Protein AF-Q32H76-F1 (afdb_mon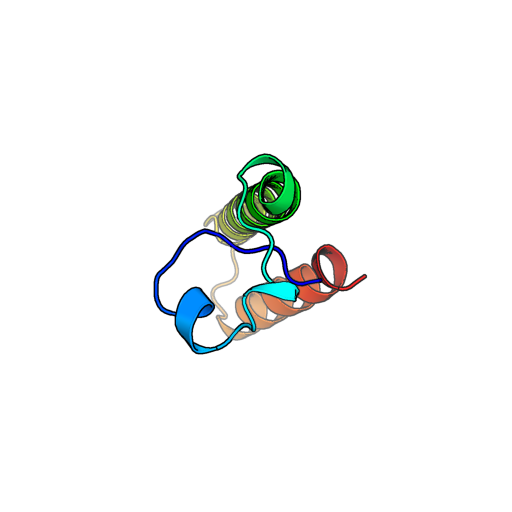omer_lite)

pLDDT: mean 88.33, std 6.06, range [70.38, 96.62]

Structure (mmCIF, N/CA/C/O backbone):
data_AF-Q32H76-F1
#
_entry.id   AF-Q32H76-F1
#
loop_
_atom_site.group_PDB
_atom_site.id
_atom_site.type_symbol
_atom_site.label_atom_id
_atom_site.label_alt_id
_atom_site.label_comp_id
_atom_site.label_asym_id
_atom_site.label_entity_id
_atom_site.label_seq_id
_atom_site.pdbx_PDB_ins_code
_atom_site.Cartn_x
_atom_site.Cartn_y
_atom_site.Cartn_z
_atom_site.occupancy
_atom_site.B_iso_or_equiv
_atom_site.auth_seq_id
_atom_site.auth_comp_id
_atom_site.auth_asym_id
_atom_site.auth_atom_id
_atom_site.pdbx_PDB_model_num
ATOM 1 N N . MET A 1 1 ? -15.542 -7.621 13.567 1.00 75.44 1 MET A N 1
ATOM 2 C CA . MET A 1 1 ? -15.349 -6.343 14.275 1.00 75.44 1 MET A CA 1
ATOM 3 C C . MET A 1 1 ? -14.550 -5.440 13.360 1.00 75.44 1 MET A C 1
ATOM 5 O O . MET A 1 1 ? -13.463 -5.842 12.964 1.00 75.44 1 MET A O 1
ATOM 9 N N . ILE A 1 2 ? -15.125 -4.321 12.927 1.00 80.81 2 ILE A N 1
ATOM 10 C CA . ILE A 1 2 ? -14.500 -3.392 11.981 1.00 80.81 2 ILE A CA 1
ATOM 11 C C . ILE A 1 2 ? -14.083 -2.158 12.767 1.00 80.81 2 ILE A C 1
ATOM 13 O O . ILE A 1 2 ? -14.906 -1.527 13.429 1.00 80.81 2 ILE A O 1
ATOM 17 N N . THR A 1 3 ? -12.794 -1.845 12.711 1.00 82.88 3 THR A N 1
ATOM 18 C CA . THR A 1 3 ? -12.222 -0.678 13.373 1.00 82.88 3 THR A CA 1
ATOM 19 C C . THR A 1 3 ? -11.916 0.371 12.323 1.00 82.88 3 THR A C 1
ATOM 21 O O . THR A 1 3 ? -11.065 0.142 11.461 1.00 82.88 3 THR A O 1
ATOM 24 N N . SER A 1 4 ? -12.602 1.502 12.378 1.00 83.19 4 SER A N 1
ATOM 25 C CA . SER A 1 4 ? -12.364 2.619 11.465 1.00 83.19 4 SER A CA 1
ATOM 26 C C . SER A 1 4 ? -12.304 3.926 12.240 1.00 83.19 4 SER A C 1
ATOM 28 O O . SER A 1 4 ? -12.546 3.969 13.451 1.00 83.19 4 SER A O 1
ATOM 30 N N . ASP A 1 5 ? -11.963 4.999 11.535 1.00 81.19 5 ASP A N 1
ATOM 31 C CA . ASP A 1 5 ? -12.236 6.328 12.056 1.00 81.19 5 ASP A CA 1
ATOM 32 C C . ASP A 1 5 ? -13.757 6.561 12.136 1.00 81.19 5 ASP A C 1
ATOM 34 O O . ASP A 1 5 ? -14.570 5.792 11.612 1.00 81.19 5 ASP A O 1
ATOM 38 N N . ASP A 1 6 ? -14.141 7.617 12.843 1.00 81.12 6 ASP A N 1
ATOM 39 C CA . ASP A 1 6 ? -15.537 8.019 13.014 1.00 81.12 6 ASP A CA 1
ATOM 40 C C . ASP A 1 6 ? -16.030 8.854 11.816 1.00 81.12 6 ASP A C 1
ATOM 42 O O . ASP A 1 6 ? -16.737 9.852 11.964 1.00 81.12 6 ASP A O 1
ATOM 46 N N . TRP A 1 7 ? -15.595 8.508 10.596 1.00 83.12 7 TRP A N 1
ATOM 47 C CA . TRP A 1 7 ? -16.080 9.182 9.398 1.00 83.12 7 TRP A CA 1
ATOM 48 C C . TRP A 1 7 ? -17.517 8.749 9.095 1.00 83.12 7 TRP A C 1
ATOM 50 O O . TRP A 1 7 ? -17.851 7.563 9.080 1.00 83.12 7 TRP A O 1
ATOM 60 N N . GLY A 1 8 ? -18.384 9.728 8.819 1.00 82.50 8 GLY A N 1
ATOM 61 C CA . GLY A 1 8 ? -19.829 9.520 8.686 1.00 82.50 8 GLY A CA 1
ATOM 62 C C . GLY A 1 8 ? -20.268 8.561 7.571 1.00 82.50 8 GLY A C 1
ATOM 63 O O . GLY A 1 8 ? -21.422 8.139 7.571 1.00 82.50 8 GLY A O 1
ATOM 64 N N . SER A 1 9 ? -19.386 8.197 6.637 1.00 85.44 9 SER A N 1
ATOM 65 C CA . SER A 1 9 ? -19.633 7.131 5.658 1.00 85.44 9 SER A CA 1
ATOM 66 C C . SER A 1 9 ? -19.637 5.746 6.315 1.00 85.44 9 SER A C 1
ATOM 68 O O . SER A 1 9 ? -20.547 4.958 6.064 1.00 85.44 9 SER A O 1
ATOM 70 N N . TYR A 1 10 ? -18.700 5.462 7.225 1.00 83.62 10 TYR A N 1
ATOM 71 C CA . TYR A 1 10 ? -18.632 4.174 7.921 1.00 83.62 10 TYR A CA 1
ATOM 72 C C . TYR A 1 10 ? -19.824 3.956 8.847 1.00 83.62 10 TYR A C 1
ATOM 74 O O . TYR A 1 10 ? -20.336 2.846 8.916 1.00 83.62 10 TYR A O 1
ATOM 82 N N . GLY A 1 11 ? -20.334 5.018 9.476 1.00 80.00 11 GLY A N 1
ATOM 83 C CA . GLY A 1 11 ? -21.542 4.934 10.302 1.00 80.00 11 GLY A CA 1
ATOM 84 C C . GLY A 1 11 ? -22.820 4.571 9.529 1.00 80.00 11 GLY A C 1
ATOM 85 O O . GLY A 1 11 ? -23.816 4.217 10.158 1.00 80.00 11 GLY A O 1
ATOM 86 N N . ARG A 1 12 ? -22.815 4.662 8.189 1.00 85.12 12 ARG A N 1
ATOM 87 C CA . ARG A 1 12 ? -23.932 4.229 7.327 1.00 85.12 12 ARG A CA 1
ATOM 88 C C . ARG A 1 12 ? -23.792 2.780 6.872 1.00 85.12 12 ARG A C 1
ATOM 90 O O . ARG A 1 12 ? -24.792 2.078 6.800 1.00 85.12 12 ARG A O 1
ATOM 97 N N . GLU A 1 13 ? -22.567 2.352 6.578 1.00 85.88 13 GLU A N 1
ATOM 98 C CA . GLU A 1 13 ? -22.286 1.038 5.983 1.00 85.88 13 GLU A CA 1
ATOM 99 C C . GLU A 1 13 ? -21.982 -0.047 7.026 1.00 85.88 13 GLU A C 1
ATOM 101 O O . GLU A 1 13 ? -22.212 -1.234 6.790 1.00 85.88 13 GLU A O 1
ATOM 106 N N . VAL A 1 14 ? -21.446 0.332 8.191 1.00 85.06 14 VAL A N 1
ATOM 107 C CA . VAL A 1 14 ? -21.026 -0.610 9.231 1.00 85.06 14 VAL A CA 1
ATOM 108 C C . VAL A 1 14 ? -22.096 -0.681 10.325 1.00 85.06 14 VAL A C 1
ATOM 110 O O . VAL A 1 14 ? -22.410 0.338 10.941 1.00 85.06 14 VAL A O 1
ATOM 113 N N . PRO A 1 15 ? -22.639 -1.876 10.629 1.00 84.56 15 PRO A N 1
ATOM 114 C CA . PRO A 1 15 ? -23.551 -2.056 11.754 1.00 84.56 15 PRO A CA 1
ATOM 115 C C . PRO A 1 15 ? -22.915 -1.573 13.065 1.00 84.56 15 PRO A C 1
ATOM 117 O O . PRO A 1 15 ? -21.782 -1.951 13.376 1.00 84.56 15 PRO A O 1
ATOM 120 N N . LYS A 1 16 ? -23.637 -0.744 13.836 1.00 82.50 16 LYS A N 1
ATOM 121 C CA . LYS A 1 16 ? -23.126 -0.091 15.061 1.00 82.50 16 LYS A CA 1
ATOM 122 C C . LYS A 1 16 ? -22.566 -1.077 16.089 1.00 82.50 16 LYS A C 1
ATOM 124 O O . LYS A 1 16 ? -21.596 -0.767 16.764 1.00 82.50 16 LYS A O 1
ATOM 129 N N . ASP A 1 17 ? -23.145 -2.269 16.183 1.00 85.56 17 ASP A N 1
ATOM 130 C CA . ASP A 1 17 ? -22.703 -3.360 17.059 1.00 85.56 17 ASP A CA 1
ATOM 131 C C . ASP A 1 17 ? -21.339 -3.949 16.658 1.00 85.56 17 ASP A C 1
ATOM 133 O O . ASP A 1 17 ? -20.647 -4.551 17.478 1.00 85.56 17 ASP A O 1
ATOM 137 N N . LYS A 1 18 ? -20.928 -3.766 15.398 1.00 83.81 18 LYS A N 1
ATOM 138 C CA . LYS A 1 18 ? -19.660 -4.268 14.846 1.00 83.81 18 LYS A CA 1
ATOM 139 C C . LYS A 1 18 ? -18.632 -3.168 14.616 1.00 83.81 18 LYS A C 1
ATOM 141 O O . LYS A 1 18 ? -17.502 -3.504 14.242 1.00 83.81 18 LYS A O 1
ATOM 146 N N . HIS A 1 19 ? -19.010 -1.906 14.811 1.00 85.25 19 HIS A N 1
ATOM 147 C CA . HIS A 1 19 ? -18.178 -0.738 14.556 1.00 85.25 19 HIS A CA 1
ATOM 148 C C . HIS A 1 19 ? -17.480 -0.286 15.836 1.00 85.25 19 HIS A C 1
ATOM 150 O O . HIS A 1 19 ? -18.115 0.169 16.781 1.00 85.25 19 HIS A O 1
ATOM 156 N N . LEU A 1 20 ? -16.155 -0.407 15.860 1.00 81.50 20 LEU A N 1
ATOM 157 C CA . LEU A 1 20 ? -15.335 0.132 16.940 1.00 81.50 20 LEU A CA 1
ATOM 158 C C . LEU A 1 20 ? -14.556 1.336 16.442 1.00 81.50 20 LEU A C 1
ATOM 160 O O . LEU A 1 20 ? -13.579 1.210 15.703 1.00 81.50 20 LEU A O 1
ATOM 164 N N . THR A 1 21 ? -14.994 2.507 16.881 1.00 76.94 21 THR A N 1
ATOM 165 C CA . THR A 1 21 ? -14.301 3.767 16.653 1.00 76.94 21 THR A CA 1
ATOM 166 C C . THR A 1 21 ? -13.351 4.040 17.809 1.00 76.94 21 THR A C 1
ATOM 168 O O . THR A 1 21 ? -13.674 3.893 18.987 1.00 76.94 21 THR A O 1
ATOM 171 N N . GLY A 1 22 ? -12.117 4.400 17.476 1.00 79.38 22 GLY A N 1
ATOM 172 C CA . GLY A 1 22 ? -11.123 4.742 18.480 1.00 79.38 22 GLY A CA 1
ATOM 173 C C . GLY A 1 22 ? -9.721 4.761 17.906 1.00 79.38 22 GLY A C 1
ATOM 174 O O . GLY A 1 22 ? -9.276 3.812 17.265 1.00 79.38 22 GLY A O 1
ATOM 175 N N . LYS A 1 23 ? -8.991 5.835 18.207 1.00 77.94 23 LYS A N 1
ATOM 176 C CA . LYS A 1 23 ? -7.634 6.067 17.696 1.00 77.94 23 LYS A CA 1
ATOM 177 C C . LYS A 1 23 ? -6.654 4.948 18.066 1.00 77.94 23 LYS A C 1
ATOM 179 O O . LYS A 1 23 ? -5.695 4.686 17.351 1.00 77.94 23 LYS A O 1
ATOM 184 N N . ILE A 1 24 ? -6.890 4.269 19.189 1.00 79.81 24 ILE A N 1
ATOM 185 C CA . ILE A 1 24 ? -6.098 3.110 19.628 1.00 79.81 24 ILE A CA 1
ATOM 186 C C . ILE A 1 24 ? -6.244 1.949 18.634 1.00 79.81 24 ILE A C 1
ATOM 188 O O . ILE A 1 24 ? -5.259 1.285 18.319 1.00 79.81 24 ILE A O 1
ATOM 192 N N . PHE A 1 25 ? -7.444 1.745 18.088 1.00 80.12 25 PHE A N 1
ATOM 193 C CA . PHE A 1 25 ? -7.732 0.662 17.153 1.00 80.12 25 PHE A CA 1
ATOM 194 C C . PHE A 1 25 ? -7.259 0.972 15.723 1.00 80.12 25 PHE A C 1
ATOM 196 O O . PHE A 1 25 ? -6.894 0.055 14.990 1.00 80.12 25 PHE A O 1
ATOM 203 N N . THR A 1 26 ? -7.191 2.251 15.333 1.00 84.88 26 THR A N 1
ATOM 204 C CA . THR A 1 26 ? -6.733 2.672 13.994 1.00 84.88 26 THR A CA 1
ATOM 205 C C . THR A 1 26 ? -5.234 2.962 13.913 1.00 84.88 26 THR A C 1
ATOM 207 O O . THR A 1 26 ? -4.668 2.940 12.819 1.00 84.88 26 THR A O 1
ATOM 210 N N . GLN A 1 27 ? -4.553 3.162 15.048 1.00 87.69 27 GLN A N 1
ATOM 211 C CA . GLN A 1 27 ? -3.139 3.557 15.108 1.00 87.69 27 GLN A CA 1
ATOM 212 C C . GLN A 1 27 ? -2.207 2.672 14.269 1.00 87.69 27 GLN A C 1
ATOM 214 O O . GLN A 1 27 ? -1.314 3.176 13.585 1.00 87.69 27 GLN A O 1
ATOM 219 N N . ARG A 1 28 ? -2.414 1.349 14.287 1.00 87.19 28 ARG A N 1
ATOM 220 C CA . ARG A 1 28 ? -1.596 0.411 13.501 1.00 87.19 28 ARG A CA 1
ATOM 221 C C . ARG A 1 28 ? -1.772 0.633 11.996 1.00 87.19 28 ARG A C 1
ATOM 223 O O . ARG A 1 28 ? -0.782 0.668 11.269 1.00 87.19 28 ARG A O 1
ATOM 230 N N . ILE A 1 29 ? -3.010 0.826 11.542 1.00 86.88 29 ILE A N 1
ATOM 231 C CA . ILE A 1 29 ? -3.334 1.088 10.132 1.00 86.88 29 ILE A CA 1
ATOM 232 C C . ILE A 1 29 ? -2.753 2.441 9.709 1.00 86.88 29 ILE A C 1
ATOM 234 O O . ILE A 1 29 ? -2.066 2.532 8.692 1.00 86.88 29 ILE A O 1
ATOM 238 N N . GLU A 1 30 ? -2.934 3.480 10.527 1.00 89.44 30 GLU A N 1
ATOM 239 C CA . GLU A 1 30 ? -2.367 4.811 10.283 1.00 89.44 30 GLU A CA 1
ATOM 240 C C . GLU A 1 30 ? -0.836 4.766 10.167 1.00 89.44 30 GLU A C 1
ATOM 242 O O . GLU A 1 30 ? -0.252 5.349 9.245 1.00 89.44 30 GLU A O 1
ATOM 247 N N . ARG A 1 31 ? -0.166 4.031 11.065 1.00 92.25 31 ARG A N 1
ATOM 248 C CA . ARG A 1 31 ? 1.294 3.881 11.052 1.00 92.25 31 ARG A CA 1
ATOM 249 C C . ARG A 1 31 ? 1.785 3.112 9.826 1.00 92.25 31 ARG A C 1
ATOM 251 O O . ARG A 1 31 ? 2.811 3.493 9.247 1.00 92.25 31 ARG A O 1
ATOM 258 N N . ASN A 1 32 ? 1.058 2.080 9.407 1.00 91.00 32 ASN A N 1
ATOM 259 C CA . ASN A 1 32 ? 1.353 1.332 8.186 1.00 91.00 32 ASN A CA 1
ATOM 260 C C . ASN A 1 32 ? 1.218 2.230 6.950 1.00 91.00 32 ASN A C 1
ATOM 262 O O . ASN A 1 32 ? 2.165 2.327 6.166 1.00 91.00 32 ASN A O 1
ATOM 266 N N . ASN A 1 33 ? 0.123 2.985 6.838 1.00 91.44 33 ASN A N 1
ATOM 267 C CA . ASN A 1 33 ? -0.105 3.928 5.739 1.00 91.44 33 ASN A CA 1
ATOM 268 C C . ASN A 1 33 ? 0.967 5.029 5.687 1.00 91.44 33 ASN A C 1
ATOM 270 O O . ASN A 1 33 ? 1.483 5.366 4.616 1.00 91.44 33 ASN A O 1
ATOM 274 N N . LEU A 1 34 ? 1.365 5.566 6.844 1.00 95.25 34 LEU A N 1
ATOM 275 C CA . LEU A 1 34 ? 2.456 6.537 6.944 1.00 95.25 34 LEU A CA 1
ATOM 276 C C . LEU A 1 34 ? 3.791 5.948 6.461 1.00 95.25 34 LEU A C 1
ATOM 278 O O . LEU A 1 34 ? 4.535 6.606 5.721 1.00 95.25 34 LEU A O 1
ATOM 282 N N . THR A 1 35 ? 4.093 4.717 6.870 1.00 95.00 35 THR A N 1
ATOM 283 C CA . THR A 1 35 ? 5.315 4.007 6.473 1.00 95.00 35 THR A CA 1
ATOM 284 C C . THR A 1 35 ? 5.325 3.755 4.971 1.00 95.00 35 THR A C 1
ATOM 286 O O . THR A 1 35 ? 6.299 4.113 4.305 1.00 95.00 35 THR A O 1
ATOM 289 N N . LEU A 1 36 ? 4.228 3.229 4.421 1.00 94.12 36 LEU A N 1
ATOM 290 C CA . LEU A 1 36 ? 4.068 2.981 2.991 1.00 94.12 36 LEU A CA 1
ATOM 291 C C . LEU A 1 36 ? 4.296 4.257 2.180 1.00 94.12 36 LEU A C 1
ATOM 293 O O . LEU A 1 36 ? 5.166 4.290 1.309 1.00 94.12 36 LEU A O 1
ATOM 297 N N . ARG A 1 37 ? 3.595 5.344 2.525 1.00 94.88 37 ARG A N 1
ATOM 298 C CA . ARG A 1 37 ? 3.731 6.641 1.846 1.00 94.88 37 ARG A CA 1
ATOM 299 C C . ARG A 1 37 ? 5.169 7.147 1.865 1.00 94.88 37 ARG A C 1
ATOM 301 O O . ARG A 1 37 ? 5.661 7.668 0.866 1.00 94.88 37 ARG A O 1
ATOM 308 N N . THR A 1 38 ? 5.850 7.006 2.998 1.00 96.31 38 THR A N 1
ATOM 309 C CA . THR A 1 38 ? 7.245 7.440 3.138 1.00 96.31 38 THR A CA 1
ATOM 310 C C . THR A 1 38 ? 8.175 6.615 2.251 1.00 96.31 38 THR A C 1
ATOM 312 O O . THR A 1 38 ? 9.080 7.174 1.632 1.00 96.31 38 THR A O 1
ATOM 315 N N . ARG A 1 39 ? 7.947 5.302 2.150 1.00 94.88 39 ARG A N 1
ATOM 316 C CA . ARG A 1 39 ? 8.756 4.414 1.307 1.00 94.88 39 ARG A CA 1
ATOM 317 C C . ARG A 1 39 ? 8.494 4.636 -0.187 1.00 94.88 39 ARG A C 1
ATOM 319 O O . ARG A 1 39 ? 9.458 4.795 -0.929 1.00 94.88 39 ARG A O 1
ATOM 326 N N . ILE A 1 40 ? 7.237 4.789 -0.611 1.00 93.31 40 ILE A N 1
ATOM 327 C CA . ILE A 1 40 ? 6.893 5.139 -2.003 1.00 93.31 40 ILE A CA 1
ATOM 328 C C . ILE A 1 40 ? 7.526 6.480 -2.401 1.00 93.31 40 ILE A C 1
ATOM 330 O O . ILE A 1 40 ? 8.153 6.579 -3.453 1.00 93.31 40 ILE A O 1
ATOM 334 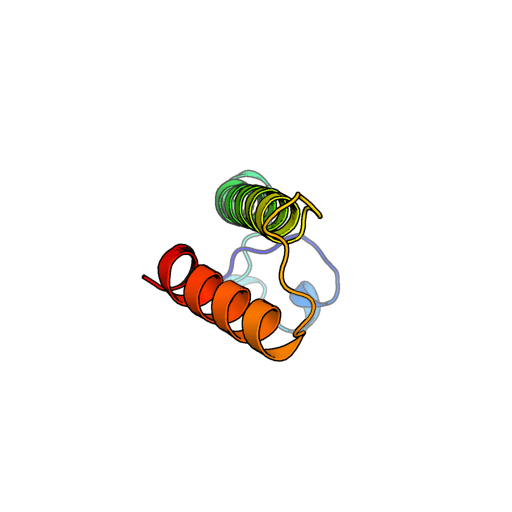N N . LYS A 1 41 ? 7.467 7.503 -1.534 1.00 92.88 41 LYS A N 1
ATOM 335 C CA . LYS A 1 41 ? 8.138 8.793 -1.787 1.00 92.88 41 LYS A CA 1
ATOM 336 C C . LYS A 1 41 ? 9.652 8.660 -1.986 1.00 92.88 41 LYS A C 1
ATOM 338 O O . LYS A 1 41 ? 10.235 9.464 -2.708 1.00 92.88 41 LYS A O 1
ATOM 343 N N . ARG A 1 42 ? 10.298 7.685 -1.336 1.00 92.62 42 ARG A N 1
ATOM 344 C CA . ARG A 1 42 ? 11.729 7.407 -1.538 1.00 92.62 42 ARG A CA 1
ATOM 345 C C . ARG A 1 42 ? 11.983 6.724 -2.880 1.00 92.62 42 ARG A C 1
ATOM 347 O O . ARG A 1 42 ? 12.922 7.124 -3.554 1.00 92.62 42 ARG A O 1
ATOM 354 N N . LEU A 1 43 ? 11.141 5.764 -3.275 1.00 90.44 43 LEU A N 1
ATOM 355 C CA . LEU A 1 43 ? 11.232 5.095 -4.581 1.00 90.44 43 LEU A CA 1
ATOM 356 C C . LEU A 1 43 ? 11.073 6.080 -5.746 1.00 90.44 43 LEU A C 1
ATOM 358 O O . LEU A 1 43 ? 11.821 6.018 -6.713 1.00 90.44 43 LEU A O 1
ATOM 362 N N . ALA A 1 44 ? 10.154 7.039 -5.622 1.00 88.56 44 ALA A N 1
ATOM 363 C CA . ALA A 1 44 ? 9.888 8.035 -6.659 1.00 88.56 44 ALA A CA 1
ATOM 364 C C . ALA A 1 44 ? 10.893 9.211 -6.691 1.00 88.56 44 ALA A C 1
ATOM 366 O O . ALA A 1 44 ? 10.708 10.168 -7.447 1.00 88.56 44 ALA A O 1
ATOM 367 N N . ARG A 1 45 ? 11.947 9.201 -5.861 1.00 92.31 45 ARG A N 1
ATOM 368 C CA . ARG A 1 45 ? 12.929 10.294 -5.821 1.00 92.31 45 ARG A CA 1
ATOM 369 C C . ARG A 1 45 ? 13.847 10.230 -7.045 1.00 92.31 45 ARG A C 1
ATOM 371 O O . ARG A 1 45 ? 14.573 9.259 -7.226 1.00 92.31 45 ARG A O 1
ATOM 378 N N . LYS A 1 46 ? 13.871 11.306 -7.840 1.00 91.19 46 LYS A N 1
ATOM 379 C CA . LYS A 1 46 ? 14.738 11.431 -9.021 1.00 91.19 46 LYS A CA 1
ATOM 380 C C . LYS A 1 46 ? 16.211 11.551 -8.615 1.00 91.19 46 LYS A C 1
ATOM 382 O O . LYS A 1 46 ? 16.636 12.591 -8.122 1.00 91.19 46 LYS A O 1
ATOM 387 N N . THR A 1 47 ? 16.969 10.480 -8.810 1.00 92.12 47 THR A N 1
ATOM 388 C CA . THR A 1 47 ? 18.429 10.400 -8.646 1.00 92.12 47 THR A CA 1
ATOM 389 C C . THR A 1 47 ? 19.099 10.077 -9.987 1.00 92.12 47 THR A C 1
ATOM 391 O O . THR A 1 47 ? 18.418 9.920 -10.999 1.00 92.12 47 TH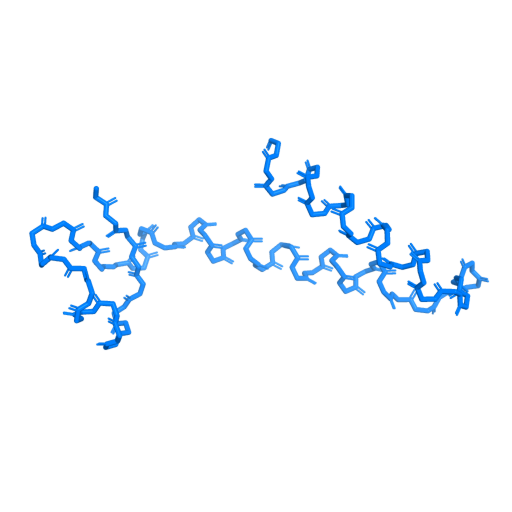R A O 1
ATOM 394 N N . ILE A 1 48 ? 20.432 9.954 -10.014 1.00 90.69 48 ILE A N 1
ATOM 395 C CA . ILE A 1 48 ? 21.196 9.642 -11.237 1.00 90.69 48 ILE A CA 1
ATOM 396 C C . ILE A 1 48 ? 20.768 8.331 -11.920 1.00 90.69 48 ILE A C 1
ATOM 398 O O . ILE A 1 48 ? 20.839 8.230 -1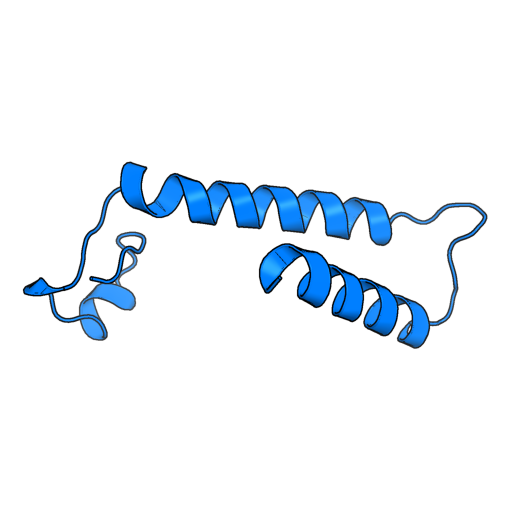3.138 1.00 90.69 48 ILE A O 1
ATOM 402 N N . CYS A 1 49 ? 20.266 7.356 -11.155 1.00 87.50 49 CYS A N 1
ATOM 403 C CA . CYS A 1 49 ? 19.791 6.067 -11.666 1.00 87.50 49 CYS A CA 1
ATOM 404 C C . CYS A 1 49 ? 18.268 6.037 -11.881 1.00 87.50 49 CYS A C 1
ATOM 406 O O . CYS A 1 49 ? 17.677 4.962 -11.981 1.00 87.50 49 CYS A O 1
ATOM 408 N N . PHE A 1 50 ? 17.595 7.190 -11.888 1.00 92.19 50 PHE A N 1
ATOM 409 C CA . PHE A 1 50 ? 16.144 7.230 -12.020 1.00 92.19 50 PHE A CA 1
ATOM 410 C C . PHE A 1 50 ? 15.716 6.936 -13.459 1.00 92.19 50 PHE A C 1
ATOM 412 O O . PHE A 1 50 ? 16.009 7.698 -14.382 1.00 92.19 50 PHE A O 1
ATOM 419 N N . SER A 1 51 ? 14.987 5.834 -13.640 1.00 93.12 51 SER A N 1
ATOM 420 C CA . SER A 1 51 ? 14.440 5.449 -14.941 1.00 93.12 51 SER A CA 1
ATOM 421 C C . SER A 1 51 ? 13.488 6.515 -15.494 1.00 93.12 51 SER A C 1
ATOM 423 O O . SER A 1 51 ? 12.749 7.159 -14.749 1.00 93.12 51 SER A O 1
ATOM 425 N N . ARG A 1 52 ? 13.460 6.681 -16.821 1.00 93.88 52 ARG A N 1
ATOM 426 C CA . ARG A 1 52 ? 12.457 7.515 -17.509 1.00 93.88 52 ARG A CA 1
ATOM 427 C C . ARG A 1 52 ? 11.178 6.749 -17.858 1.00 93.88 52 ARG A C 1
ATOM 429 O O . ARG A 1 52 ? 10.180 7.381 -18.182 1.00 93.88 52 ARG A O 1
ATOM 436 N N . SER A 1 53 ? 11.199 5.417 -17.799 1.00 95.25 53 SER A N 1
ATOM 437 C CA . SER A 1 53 ? 10.037 4.590 -18.132 1.00 95.25 53 SER A CA 1
ATOM 438 C C . SER A 1 53 ? 9.049 4.548 -16.969 1.00 95.25 53 SER A C 1
ATOM 440 O O . SER A 1 53 ? 9.383 4.061 -15.888 1.00 95.25 53 SER A O 1
ATOM 442 N N . VAL A 1 54 ? 7.828 5.033 -17.209 1.00 93.50 54 VAL A N 1
ATOM 443 C CA . VAL A 1 54 ? 6.709 4.956 -16.255 1.00 93.50 54 VAL A CA 1
ATOM 444 C C . VAL A 1 54 ? 6.351 3.501 -15.953 1.00 93.50 54 VAL A C 1
ATOM 446 O O . VAL A 1 54 ? 6.147 3.171 -14.792 1.00 93.50 54 VAL A O 1
ATOM 449 N N . GLU A 1 55 ? 6.401 2.617 -16.952 1.00 96.62 55 GLU A N 1
ATOM 450 C CA . GLU A 1 55 ? 6.103 1.188 -16.786 1.00 96.62 55 GLU A CA 1
ATOM 451 C C . GLU A 1 55 ? 7.027 0.520 -15.752 1.00 96.62 55 GLU A C 1
ATOM 453 O O . GLU A 1 55 ? 6.586 -0.284 -14.929 1.00 96.62 55 GLU A O 1
ATOM 458 N N . ILE A 1 56 ? 8.317 0.883 -15.745 1.00 94.44 56 ILE A N 1
ATOM 459 C CA . ILE A 1 56 ? 9.267 0.382 -14.740 1.00 94.44 56 ILE A CA 1
ATOM 460 C C . ILE A 1 56 ? 8.876 0.881 -13.346 1.00 94.44 56 ILE A C 1
ATOM 462 O O . ILE A 1 56 ? 8.911 0.107 -12.390 1.00 94.44 56 ILE A O 1
ATOM 466 N N . HIS A 1 57 ? 8.480 2.150 -13.219 1.00 93.69 57 HIS A N 1
ATOM 467 C CA . HIS A 1 57 ? 8.042 2.704 -11.935 1.00 93.69 57 HIS A CA 1
ATOM 468 C C . HIS A 1 57 ? 6.771 2.027 -11.427 1.00 93.69 57 HIS A C 1
ATOM 470 O O . HIS A 1 57 ? 6.716 1.666 -10.254 1.00 93.69 57 HIS A O 1
ATOM 476 N N . GLU A 1 58 ? 5.784 1.803 -12.293 1.00 94.94 58 GLU A N 1
ATOM 477 C CA . GLU A 1 58 ? 4.540 1.111 -11.943 1.00 94.94 58 GLU A CA 1
ATOM 478 C C . GLU A 1 58 ? 4.802 -0.322 -11.478 1.00 94.94 58 GLU A C 1
ATOM 480 O O . GLU A 1 58 ? 4.321 -0.708 -10.412 1.00 94.94 58 GLU A O 1
ATOM 485 N N . LYS A 1 59 ? 5.636 -1.084 -12.202 1.00 95.88 59 LYS A N 1
ATOM 486 C CA . LYS A 1 59 ? 6.031 -2.444 -11.799 1.00 95.88 59 LYS A CA 1
ATOM 487 C C . LYS A 1 59 ? 6.745 -2.450 -10.450 1.00 95.88 59 LYS A C 1
ATOM 489 O O . LYS A 1 59 ? 6.359 -3.201 -9.559 1.00 95.88 59 LYS A O 1
ATOM 494 N N . VAL A 1 60 ? 7.750 -1.590 -10.267 1.00 93.75 60 VAL A N 1
ATOM 495 C CA . VAL A 1 60 ? 8.513 -1.526 -9.009 1.00 93.75 60 VAL A CA 1
ATOM 496 C C . VAL A 1 60 ? 7.613 -1.135 -7.837 1.00 93.75 60 VAL A C 1
ATOM 498 O O . VAL A 1 60 ? 7.704 -1.752 -6.777 1.00 93.75 60 VAL A O 1
ATOM 501 N N . ILE A 1 61 ? 6.731 -0.146 -8.007 1.00 94.19 61 ILE A N 1
ATOM 502 C CA . ILE A 1 61 ? 5.787 0.271 -6.961 1.00 94.19 61 ILE A CA 1
ATOM 503 C C . ILE A 1 61 ? 4.770 -0.840 -6.673 1.00 94.19 61 ILE A C 1
ATOM 505 O O . ILE A 1 61 ? 4.518 -1.123 -5.502 1.00 94.19 61 ILE A O 1
ATOM 509 N N . GLY A 1 62 ? 4.229 -1.495 -7.704 1.00 94.62 62 GLY A N 1
ATOM 510 C CA . GLY A 1 62 ? 3.288 -2.609 -7.570 1.00 94.62 62 GLY A CA 1
ATOM 511 C C . GLY A 1 62 ? 3.880 -3.767 -6.770 1.00 94.62 62 GLY A C 1
ATOM 512 O O . GLY A 1 62 ? 3.348 -4.124 -5.719 1.00 94.62 62 GLY A O 1
ATOM 513 N N . THR A 1 63 ? 5.043 -4.275 -7.190 1.00 95.44 63 THR A N 1
ATOM 514 C CA . THR A 1 63 ? 5.762 -5.347 -6.478 1.00 95.44 63 THR A CA 1
ATOM 515 C C . THR A 1 63 ? 6.152 -4.927 -5.060 1.00 95.44 63 THR A C 1
ATOM 517 O O . THR A 1 63 ? 6.108 -5.728 -4.128 1.00 95.44 63 THR A O 1
ATOM 520 N N . PHE A 1 64 ? 6.522 -3.659 -4.860 1.00 94.06 64 PHE A N 1
ATOM 521 C CA . PHE A 1 64 ? 6.839 -3.141 -3.534 1.00 94.06 64 PHE A CA 1
ATOM 522 C C . PHE A 1 64 ? 5.621 -3.159 -2.598 1.00 94.06 64 PHE A C 1
ATOM 524 O O . PHE A 1 64 ? 5.752 -3.545 -1.434 1.00 94.06 64 PHE A O 1
ATOM 531 N N . ILE A 1 65 ? 4.449 -2.743 -3.085 1.00 93.69 65 ILE A N 1
ATOM 532 C CA . ILE A 1 65 ? 3.199 -2.769 -2.316 1.00 93.69 65 ILE A CA 1
ATOM 533 C C . ILE A 1 65 ? 2.820 -4.214 -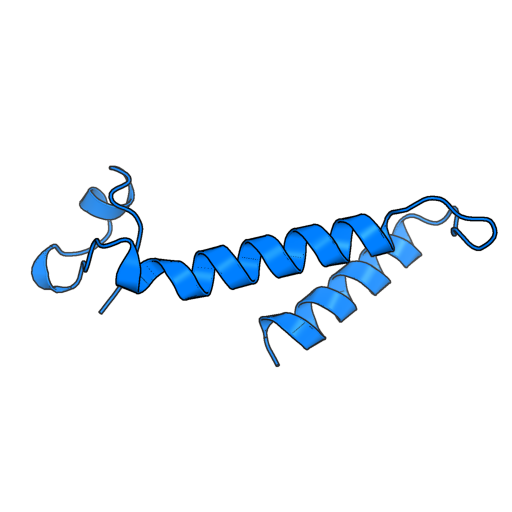1.985 1.00 93.69 65 ILE A C 1
ATOM 535 O O . ILE A 1 65 ? 2.580 -4.509 -0.815 1.00 93.69 65 ILE A O 1
ATOM 539 N N . GLU A 1 66 ? 2.832 -5.109 -2.974 1.00 94.25 66 GLU A N 1
ATOM 540 C CA . GLU A 1 66 ? 2.537 -6.538 -2.805 1.00 94.25 66 GLU A CA 1
ATOM 541 C C . GLU A 1 66 ? 3.392 -7.162 -1.694 1.00 94.25 66 GLU A C 1
ATOM 543 O O . GLU A 1 66 ? 2.868 -7.687 -0.709 1.00 94.25 66 GLU A O 1
ATOM 548 N N . LYS A 1 67 ? 4.712 -6.981 -1.787 1.00 93.31 67 LYS A N 1
ATOM 549 C CA . LYS A 1 67 ? 5.682 -7.563 -0.855 1.00 93.31 67 LYS A CA 1
ATOM 550 C C . LYS A 1 67 ? 5.624 -6.990 0.562 1.00 93.31 67 LYS A C 1
ATOM 552 O O . LYS A 1 67 ? 6.078 -7.638 1.501 1.00 93.31 67 LYS A O 1
ATOM 557 N N . HIS A 1 68 ? 5.176 -5.748 0.739 1.00 89.44 68 HIS A N 1
ATOM 558 C CA . HIS A 1 68 ? 5.244 -5.084 2.045 1.00 89.44 68 HIS A CA 1
ATOM 559 C C . HIS A 1 68 ? 3.902 -4.880 2.735 1.00 89.44 68 HIS A C 1
ATOM 561 O O . HIS A 1 68 ? 3.914 -4.665 3.946 1.00 89.44 68 HIS A O 1
ATOM 567 N N . MET A 1 69 ? 2.785 -4.880 2.005 1.00 86.50 69 MET A N 1
ATOM 568 C CA . MET A 1 69 ? 1.451 -4.647 2.571 1.00 86.50 69 MET A CA 1
ATOM 569 C C . MET A 1 69 ? 0.597 -5.913 2.634 1.00 86.50 69 MET A C 1
ATOM 571 O O . MET A 1 69 ? -0.288 -5.976 3.483 1.00 86.50 69 MET A O 1
ATOM 575 N N . PHE A 1 70 ? 0.850 -6.889 1.757 1.00 82.75 70 PHE A N 1
ATOM 576 C CA . PHE A 1 70 ? 0.031 -8.099 1.634 1.00 82.75 70 PHE A CA 1
ATOM 577 C C . PHE A 1 70 ? 0.790 -9.403 1.929 1.00 82.75 70 PHE A C 1
ATOM 579 O O . 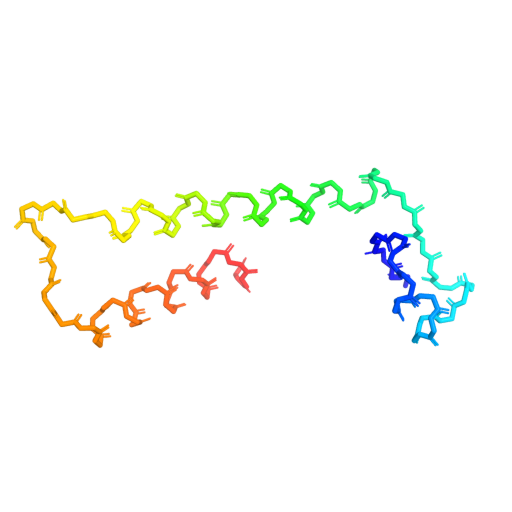PHE A 1 70 ? 0.163 -10.458 1.953 1.00 82.75 70 PHE A O 1
ATOM 586 N N . SER A 1 71 ? 2.109 -9.336 2.153 1.00 70.38 71 SER A N 1
ATOM 587 C CA . SER A 1 71 ? 2.932 -10.462 2.632 1.00 70.38 71 SER A CA 1
ATOM 588 C C . SER A 1 71 ? 3.093 -10.469 4.148 1.00 70.38 71 SER A C 1
ATOM 590 O O . SER A 1 71 ? 2.984 -9.382 4.763 1.00 70.38 71 SER A O 1
#

Radius of gyration: 17.13 Å; chains: 1; bounding box: 45×22×38 Å

Foldseek 3Di:
DDEDAPPVVCVVVPDPVRYDHDCVRCVVVVVLVVVLVVVLVVLPDDDPPDDPDPVVNCVVNVVVCCVRVVD

Sequence (71 aa):
MITSDDWGSYGREVPKDKHLTGKIFTQRIERNNLTLRTRIKRLARKTICFSRSVEIHEKVIGTFIEKHMFS

Secondary structure (DSSP, 8-state):
-EEE---TTHHHHS-GGGEEE-HHHHHHHHHHHHHHHHHHHHHT---TT--S-HHHHHHHHHHHHHHHH--

Organism: Shigella dysenteriae serotype 1 (strain Sd197) (NCBI:txid300267)

InterPro domains:
  IPR005063 Transposase, IS1 [PF03400] (1-70)